Protein AF-V3ZJ78-F1 (afdb_monomer_lite)

Radius of gyration: 28.15 Å; chains: 1; bounding box: 62×36×67 Å

pLDDT: mean 79.73, std 15.24, range [47.97, 96.25]

Foldseek 3Di:
DDDDDADPDDDPCNQVADADDFQVVEPPPQWTQDDNPHGTDTDGDDDDPPDDPCPDDPPQPDPDDPDSPDDDPDDPPCFPKWFCDALDPPGHTRDDPPQWDWAFPAPFDVVVSTTTMTTTDGD

Structure (mmCIF, N/CA/C/O backbone):
data_AF-V3ZJ78-F1
#
_entry.id   AF-V3ZJ78-F1
#
loop_
_atom_site.group_PDB
_atom_site.id
_atom_site.type_symbol
_atom_site.label_atom_id
_atom_site.label_alt_id
_atom_site.label_comp_id
_atom_site.label_asym_id
_atom_site.label_entity_id
_atom_site.label_seq_id
_atom_site.pdbx_PDB_ins_code
_atom_site.Cartn_x
_atom_site.Cartn_y
_atom_site.Cartn_z
_atom_site.occupancy
_atom_site.B_iso_or_equiv
_atom_site.auth_seq_id
_atom_site.auth_comp_id
_atom_site.auth_asym_id
_atom_site.auth_atom_id
_atom_site.pdbx_PDB_model_num
ATOM 1 N N . ASP A 1 1 ? -0.016 0.915 16.003 1.00 65.81 1 ASP A N 1
ATOM 2 C CA . ASP A 1 1 ? -0.999 1.802 16.678 1.00 65.81 1 ASP A CA 1
ATOM 3 C C . ASP A 1 1 ? -2.089 2.349 15.765 1.00 65.81 1 ASP A C 1
ATOM 5 O O . ASP A 1 1 ? -2.241 3.557 15.631 1.00 65.81 1 ASP A O 1
ATOM 9 N N . LYS A 1 2 ? -2.885 1.494 15.122 1.00 87.06 2 LYS A N 1
ATOM 10 C CA . LYS A 1 2 ? -4.014 1.956 14.303 1.00 87.06 2 LYS A CA 1
ATOM 11 C C . LYS A 1 2 ? -5.250 1.128 14.615 1.00 87.06 2 LYS A C 1
ATOM 13 O O . LYS A 1 2 ? -5.136 -0.066 14.901 1.00 87.06 2 LYS A O 1
ATOM 18 N N . CYS A 1 3 ? -6.406 1.780 14.569 1.00 93.25 3 CYS A N 1
ATOM 19 C CA . CYS A 1 3 ? -7.689 1.100 14.651 1.00 93.25 3 CYS A CA 1
ATOM 20 C C . 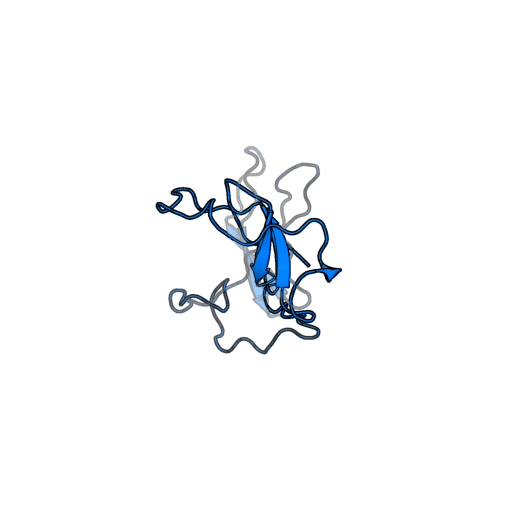CYS A 1 3 ? -7.941 0.282 13.376 1.00 93.25 3 CYS A C 1
ATOM 22 O O . CYS A 1 3 ? -7.543 0.714 12.289 1.00 93.25 3 CYS A O 1
ATOM 24 N N . PRO A 1 4 ? -8.600 -0.884 13.486 1.00 93.06 4 PRO A N 1
ATOM 25 C CA . PRO A 1 4 ? -9.014 -1.649 12.319 1.00 93.06 4 PRO A CA 1
ATOM 26 C C . PRO A 1 4 ? -10.070 -0.885 11.515 1.00 93.06 4 PRO A C 1
ATOM 28 O O . PRO A 1 4 ? -10.832 -0.108 12.096 1.00 93.06 4 PRO A O 1
ATOM 31 N N . PRO A 1 5 ? -10.154 -1.123 10.196 1.00 93.19 5 PRO A N 1
ATOM 32 C CA . PRO A 1 5 ? -11.175 -0.502 9.367 1.00 93.19 5 PRO A CA 1
ATOM 33 C C . PRO A 1 5 ? -12.580 -0.883 9.848 1.00 93.19 5 PRO A C 1
ATOM 35 O O . PRO A 1 5 ? -12.819 -1.995 10.337 1.00 93.19 5 PRO A O 1
ATOM 38 N N . VAL A 1 6 ? -13.512 0.058 9.698 1.00 94.12 6 VAL A N 1
ATOM 39 C CA . VAL A 1 6 ? -14.928 -0.157 10.003 1.00 94.12 6 VAL A CA 1
ATOM 40 C C . VAL A 1 6 ? -15.527 -1.098 8.947 1.00 94.12 6 VAL A C 1
ATOM 42 O O . VAL A 1 6 ? -15.340 -0.855 7.751 1.00 94.12 6 VAL A O 1
ATOM 45 N N . PRO A 1 7 ? -16.229 -2.176 9.344 1.00 90.12 7 PRO A N 1
ATOM 46 C CA . PRO A 1 7 ? -16.917 -3.053 8.402 1.00 90.12 7 PRO A CA 1
ATOM 47 C C . PRO A 1 7 ? -17.973 -2.290 7.596 1.00 90.12 7 PRO A C 1
ATOM 49 O O . PRO A 1 7 ? -18.697 -1.464 8.140 1.00 90.12 7 PRO A O 1
ATOM 52 N N . LYS A 1 8 ? -18.110 -2.606 6.302 1.00 91.31 8 LYS A N 1
ATOM 53 C CA . LYS A 1 8 ? -19.149 -2.000 5.445 1.00 91.31 8 LYS A CA 1
ATOM 54 C C . LYS A 1 8 ? -20.568 -2.439 5.820 1.00 91.31 8 LYS A C 1
ATOM 56 O O . LYS A 1 8 ? -21.520 -1.733 5.517 1.00 91.31 8 LYS A O 1
ATOM 61 N N . VAL A 1 9 ? -20.698 -3.606 6.448 1.00 91.19 9 VAL A N 1
ATOM 62 C CA . VAL A 1 9 ? -21.964 -4.169 6.922 1.00 91.19 9 VAL A CA 1
ATOM 63 C C . VAL A 1 9 ? -21.823 -4.424 8.416 1.00 91.19 9 VAL A C 1
ATOM 65 O O . VAL A 1 9 ? -20.907 -5.132 8.838 1.00 91.19 9 VAL A O 1
ATOM 68 N N . LEU A 1 10 ? -22.711 -3.828 9.207 1.00 88.56 10 LEU A N 1
ATOM 69 C CA . LEU A 1 10 ? -22.822 -4.081 10.640 1.00 88.56 10 LEU A CA 1
ATOM 70 C C . LEU A 1 10 ? -23.784 -5.247 10.866 1.00 88.56 10 LEU A C 1
ATOM 72 O O . LEU A 1 10 ? -24.882 -5.259 10.320 1.00 88.56 10 LEU A O 1
ATOM 76 N N . LEU A 1 11 ? -23.350 -6.225 11.660 1.00 87.25 11 LEU A N 1
ATOM 77 C CA . LEU A 1 11 ? -24.205 -7.319 12.113 1.00 87.25 11 LEU A CA 1
ATOM 78 C C . LEU A 1 11 ? -25.156 -6.827 13.210 1.00 87.25 11 LEU A C 1
ATOM 80 O O . LEU A 1 11 ? -24.817 -5.911 13.969 1.00 87.25 11 LEU A O 1
ATOM 84 N N . ASP A 1 12 ? -26.313 -7.474 13.335 1.00 86.50 12 ASP A N 1
ATOM 85 C CA . ASP A 1 12 ? -27.245 -7.203 14.427 1.00 86.50 12 ASP A CA 1
ATOM 86 C C . ASP A 1 12 ? -26.566 -7.433 15.782 1.00 86.50 12 ASP A C 1
ATOM 88 O O . ASP A 1 12 ? -25.880 -8.430 16.008 1.00 86.50 12 ASP A O 1
ATOM 92 N N . GLY A 1 13 ? -26.719 -6.461 16.682 1.00 85.12 13 GLY A N 1
ATOM 93 C CA . GLY A 1 13 ? -26.050 -6.465 17.984 1.00 85.12 13 GLY A CA 1
ATOM 94 C C . GLY A 1 13 ? -24.627 -5.894 17.988 1.00 85.12 13 GLY A C 1
ATOM 95 O O . GLY A 1 13 ? -24.041 -5.780 19.060 1.00 85.12 13 GLY A O 1
ATOM 96 N N . ALA A 1 14 ? -24.077 -5.433 16.857 1.00 87.00 14 ALA A N 1
ATOM 97 C CA . ALA A 1 14 ? -22.744 -4.814 16.831 1.00 87.00 14 ALA A CA 1
ATOM 98 C C . ALA A 1 14 ? -22.622 -3.539 17.696 1.00 87.00 14 ALA A C 1
ATOM 100 O O . ALA A 1 14 ? -21.528 -3.191 18.138 1.00 87.00 14 ALA A O 1
ATOM 101 N N . CYS A 1 15 ? -23.734 -2.846 17.960 1.00 92.31 15 CYS A N 1
ATOM 102 C CA . CYS A 1 15 ? -23.791 -1.708 18.883 1.00 92.31 15 CYS A CA 1
ATOM 103 C C . CYS A 1 15 ? -23.894 -2.131 20.360 1.00 92.31 15 CYS A C 1
ATOM 105 O O . CYS A 1 15 ? -23.577 -1.341 21.246 1.00 92.31 15 CYS A O 1
ATOM 107 N N . ALA A 1 16 ? -24.352 -3.357 20.635 1.00 93.88 16 ALA A N 1
ATOM 108 C CA . ALA A 1 16 ? -24.604 -3.884 21.976 1.00 93.88 16 ALA A CA 1
ATOM 109 C C . ALA A 1 16 ? -23.331 -4.517 22.561 1.00 93.88 16 ALA A C 1
ATOM 111 O O . ALA A 1 16 ? -23.294 -5.688 22.933 1.00 93.88 16 ALA A O 1
ATOM 112 N N . VAL A 1 17 ? -22.263 -3.725 22.601 1.00 91.94 17 VAL A N 1
ATOM 113 C CA . VAL A 1 17 ? -20.933 -4.121 23.075 1.00 91.94 17 VAL A CA 1
ATOM 114 C C . VAL A 1 17 ? -20.488 -3.213 24.215 1.00 91.94 17 VAL A C 1
ATOM 116 O O . VAL A 1 17 ? -21.029 -2.122 24.406 1.00 91.94 17 VAL A O 1
ATOM 119 N N . ARG A 1 18 ? -19.482 -3.644 24.984 1.00 92.44 18 ARG A N 1
ATOM 120 C CA . ARG A 1 18 ? -18.899 -2.809 26.039 1.00 92.44 18 ARG A CA 1
ATOM 121 C C . ARG A 1 18 ? -18.287 -1.553 25.419 1.00 92.44 18 ARG A C 1
ATOM 123 O O . ARG A 1 18 ? -17.423 -1.647 24.545 1.00 92.44 18 ARG A O 1
ATOM 130 N N . ILE A 1 19 ? -18.739 -0.399 25.895 1.00 95.50 19 ILE A N 1
ATOM 131 C CA . ILE A 1 19 ? -18.255 0.904 25.448 1.00 95.50 19 ILE A CA 1
ATOM 132 C C . ILE A 1 19 ? -16.948 1.223 26.171 1.00 95.50 19 ILE A C 1
ATOM 134 O O . ILE A 1 19 ? -16.812 0.918 27.358 1.00 95.50 19 ILE A O 1
ATOM 138 N N . CYS A 1 20 ? -16.006 1.823 25.452 1.00 95.56 20 CYS A N 1
ATOM 139 C CA . CYS A 1 20 ? -14.776 2.371 26.012 1.00 95.56 20 CYS A CA 1
ATOM 140 C C . CYS A 1 20 ? -14.651 3.859 25.672 1.00 95.56 20 CYS A C 1
ATOM 142 O O . CYS A 1 20 ? -15.178 4.304 24.649 1.00 95.56 20 CYS A O 1
ATOM 144 N N . ASN A 1 21 ? -13.914 4.610 26.493 1.00 96.25 21 ASN A N 1
ATOM 145 C CA . ASN A 1 21 ? -13.543 6.001 26.187 1.00 96.25 21 ASN A CA 1
ATOM 146 C C . ASN A 1 21 ? -12.033 6.193 25.986 1.00 96.25 21 ASN A C 1
ATOM 148 O O . ASN A 1 21 ? -11.597 7.214 25.455 1.00 96.25 21 ASN A O 1
ATOM 152 N N . SER A 1 22 ? -11.221 5.224 26.411 1.00 95.06 22 SER A N 1
ATOM 153 C CA . SER A 1 22 ? -9.764 5.274 26.314 1.00 95.06 22 SER A CA 1
ATOM 154 C C . SER A 1 22 ? -9.177 3.893 26.051 1.00 95.06 22 SER A C 1
ATOM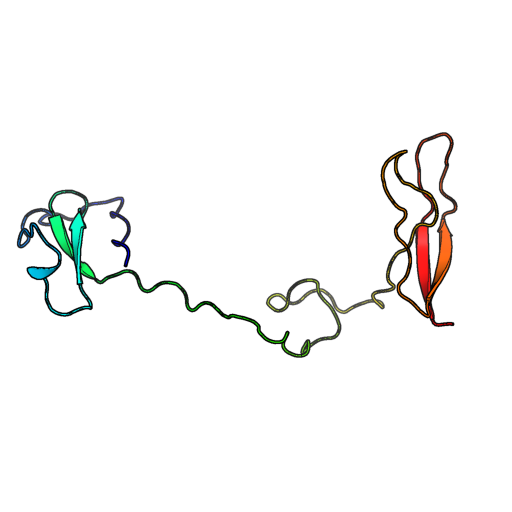 156 O O . SER A 1 22 ? -9.701 2.888 26.522 1.00 95.06 22 SER A O 1
ATOM 158 N N . ASP A 1 23 ? -8.032 3.846 25.367 1.00 94.44 23 ASP A N 1
ATOM 159 C CA . ASP A 1 23 ? -7.257 2.615 25.162 1.00 94.44 23 ASP A CA 1
ATOM 160 C C . ASP A 1 23 ? -6.888 1.920 26.479 1.00 94.44 23 ASP A C 1
ATOM 162 O O . ASP A 1 23 ? -6.756 0.703 26.509 1.00 94.44 23 ASP A O 1
ATOM 166 N N . ARG A 1 24 ? -6.769 2.680 27.577 1.00 93.12 24 ARG A N 1
ATOM 167 C CA . ARG A 1 24 ? -6.448 2.152 28.915 1.00 93.12 24 ARG A CA 1
ATOM 168 C C . ARG A 1 24 ? -7.550 1.277 29.514 1.00 93.12 24 ARG A C 1
ATOM 170 O O . ARG A 1 24 ? -7.297 0.574 30.484 1.00 93.12 24 ARG A O 1
ATOM 177 N N . GLU A 1 25 ? -8.769 1.369 28.990 1.00 94.62 25 GLU A N 1
ATOM 178 C CA . GLU A 1 25 ? -9.908 0.555 29.431 1.00 94.62 25 GLU A CA 1
ATOM 179 C C . GLU A 1 25 ? -9.941 -0.818 28.744 1.00 94.62 25 GLU A C 1
ATOM 181 O O . GLU A 1 25 ? -10.753 -1.669 29.114 1.00 94.62 25 GLU A O 1
ATOM 186 N N . CYS A 1 26 ? -9.085 -1.021 27.740 1.00 93.12 26 CYS A N 1
ATOM 187 C CA . CYS A 1 26 ? -8.976 -2.260 26.989 1.00 93.12 26 CYS A CA 1
ATOM 188 C C . CYS A 1 26 ? -7.908 -3.189 27.581 1.00 93.12 26 CYS A C 1
ATOM 190 O O . CYS A 1 26 ? -6.972 -2.746 28.240 1.00 93.12 26 CYS A O 1
ATOM 192 N N . GLU A 1 27 ? -8.072 -4.490 27.344 1.00 83.06 27 GLU A N 1
ATOM 193 C CA . GLU A 1 27 ? -7.122 -5.525 27.765 1.00 83.06 27 GLU A CA 1
ATOM 194 C C . GLU A 1 27 ? -5.764 -5.352 27.080 1.00 83.06 27 GLU A C 1
ATOM 196 O O . GLU A 1 27 ? -5.711 -5.346 25.849 1.00 83.06 27 GLU A O 1
ATOM 201 N N . ASP A 1 28 ? -4.695 -5.290 27.885 1.00 81.31 28 ASP A N 1
ATOM 202 C CA . ASP A 1 28 ? -3.276 -5.234 27.513 1.00 81.31 28 ASP A CA 1
ATOM 203 C C . ASP A 1 28 ? -2.939 -4.379 26.272 1.00 81.31 28 ASP A C 1
ATOM 205 O O . ASP A 1 28 ? -3.731 -3.633 25.699 1.00 81.31 28 ASP A O 1
ATOM 209 N N . ASP A 1 29 ? -1.694 -4.450 25.815 1.00 84.69 29 ASP A N 1
ATOM 210 C CA . ASP A 1 29 ? -1.225 -3.634 24.700 1.00 84.69 29 ASP A CA 1
ATOM 211 C C . ASP A 1 29 ? -1.635 -4.202 23.322 1.00 84.69 29 ASP A C 1
ATOM 213 O O . ASP A 1 29 ? -1.054 -3.852 22.293 1.00 84.69 29 ASP A O 1
ATOM 217 N N . THR A 1 30 ? -2.644 -5.077 23.274 1.00 89.69 30 THR A N 1
ATOM 218 C CA . THR A 1 30 ? -3.126 -5.749 22.052 1.00 89.69 30 THR A CA 1
ATOM 219 C C . THR A 1 30 ? -4.430 -5.162 21.517 1.00 89.69 30 THR A C 1
ATOM 221 O O . THR A 1 30 ? -4.723 -5.317 20.328 1.00 89.69 30 THR A O 1
ATOM 224 N N . HIS A 1 31 ? -5.178 -4.434 22.352 1.00 93.56 31 HIS A N 1
ATOM 225 C CA . HIS A 1 31 ? -6.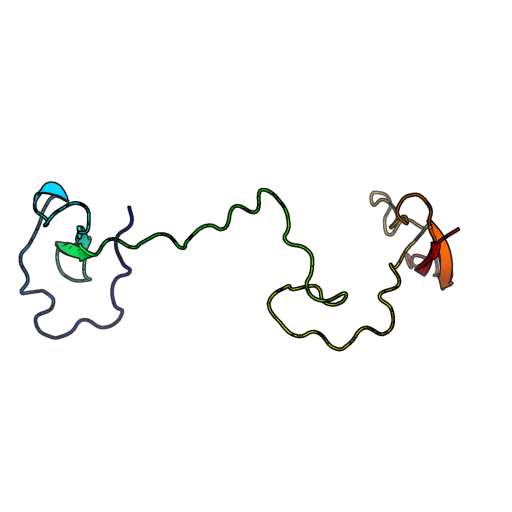444 -3.800 21.993 1.00 93.56 31 HIS A CA 1
ATOM 226 C C . HIS A 1 31 ? -6.371 -2.274 22.112 1.00 93.56 31 HIS A C 1
ATOM 228 O O . HIS A 1 31 ? -5.518 -1.715 22.799 1.00 93.56 31 HIS A O 1
ATOM 234 N N . LYS A 1 32 ? -7.254 -1.584 21.386 1.00 94.81 32 LYS A N 1
ATOM 235 C CA . LYS A 1 32 ? -7.461 -0.131 21.469 1.00 94.81 32 LYS A CA 1
ATOM 236 C C . LYS A 1 32 ? -8.941 0.192 21.430 1.00 94.81 32 LYS A C 1
ATOM 238 O O . LYS A 1 32 ? -9.738 -0.565 20.869 1.00 94.81 32 LYS A O 1
ATOM 243 N N . CYS A 1 33 ? -9.283 1.340 21.991 1.00 95.94 33 CYS A N 1
ATOM 244 C CA . CYS A 1 33 ? -10.625 1.867 21.950 1.00 95.94 33 CYS A CA 1
ATOM 245 C C . CYS A 1 33 ? -10.892 2.483 20.575 1.00 95.94 33 CYS A C 1
ATOM 247 O O . CYS A 1 33 ? -10.350 3.530 20.220 1.00 95.94 33 CYS A O 1
ATOM 249 N N . CYS A 1 34 ? -11.706 1.802 19.773 1.00 95.81 34 CYS A N 1
ATOM 250 C CA . CYS A 1 34 ? -11.908 2.135 18.370 1.00 95.81 34 CYS A CA 1
ATOM 251 C C . CYS A 1 34 ? -13.392 2.146 18.016 1.00 95.81 34 CYS A C 1
ATOM 253 O O . CYS A 1 34 ? -14.175 1.333 18.508 1.00 95.81 34 CYS A O 1
ATOM 255 N N . TYR A 1 35 ? -13.769 3.029 17.095 1.00 95.56 35 TYR A N 1
ATOM 256 C CA . TYR A 1 35 ? -15.115 3.040 16.540 1.00 95.56 35 TYR A CA 1
ATOM 257 C C . TYR A 1 35 ? -15.337 1.805 15.659 1.00 95.56 35 TYR A C 1
ATOM 259 O O . TYR A 1 35 ? -14.575 1.566 14.720 1.00 95.56 35 TYR A O 1
ATOM 267 N N . ASN A 1 36 ? -16.369 1.009 15.950 1.00 94.19 36 ASN A N 1
ATOM 268 C CA . ASN A 1 36 ? -16.668 -0.215 15.196 1.00 94.19 36 ASN A CA 1
ATOM 269 C C . ASN A 1 36 ? -17.685 -0.023 14.057 1.00 94.19 36 ASN A C 1
ATOM 271 O O . ASN A 1 36 ? -18.018 -0.998 13.387 1.00 94.19 36 ASN A O 1
ATOM 275 N N . GLY A 1 37 ? -18.170 1.207 13.851 1.00 93.56 37 GLY A N 1
ATOM 276 C CA . GLY A 1 37 ? -19.268 1.529 12.932 1.00 93.56 37 GLY A CA 1
ATOM 277 C C . GLY A 1 37 ? -20.569 1.934 13.625 1.00 93.56 37 GLY A C 1
ATOM 278 O O . GLY A 1 37 ? -21.486 2.386 12.951 1.00 93.56 37 GLY A O 1
ATOM 279 N N . CYS A 1 38 ? -20.650 1.804 14.951 1.00 93.62 38 CYS A N 1
ATOM 280 C CA . CYS A 1 38 ? -21.803 2.252 15.730 1.00 93.62 38 CYS A CA 1
ATOM 281 C C . CYS A 1 38 ? -21.407 2.881 17.070 1.00 93.62 38 CYS A C 1
ATOM 283 O O . CYS A 1 38 ? -21.859 3.978 17.393 1.00 93.62 38 CYS A O 1
ATOM 285 N N . THR A 1 39 ? -20.521 2.228 17.825 1.00 95.12 39 THR A N 1
ATOM 286 C CA . THR A 1 39 ? -20.016 2.722 19.115 1.00 95.12 39 THR A CA 1
ATOM 287 C C . THR A 1 39 ? -18.502 2.518 19.229 1.00 95.12 39 THR A C 1
ATOM 289 O O . THR A 1 39 ? -17.891 1.805 18.425 1.00 95.12 39 THR A O 1
ATOM 292 N N . TYR A 1 40 ? -17.881 3.166 20.212 1.00 96.12 40 TYR A N 1
ATOM 293 C CA . TYR A 1 40 ? -16.480 2.941 20.560 1.00 96.12 40 TYR A CA 1
ATOM 294 C C . TYR A 1 40 ? -16.364 1.712 21.454 1.00 96.12 40 TYR A C 1
ATOM 296 O O . TYR A 1 40 ? -16.994 1.637 22.505 1.00 96.12 40 TYR A O 1
ATOM 304 N N . THR A 1 41 ? -15.563 0.739 21.033 1.00 95.44 41 THR A N 1
ATOM 305 C CA . THR A 1 41 ? -15.353 -0.509 21.770 1.00 95.44 41 THR A CA 1
ATOM 306 C C . THR A 1 41 ? -13.914 -0.997 21.614 1.00 95.44 41 THR A C 1
ATOM 308 O O . THR A 1 41 ? -13.195 -0.579 20.700 1.00 95.44 41 THR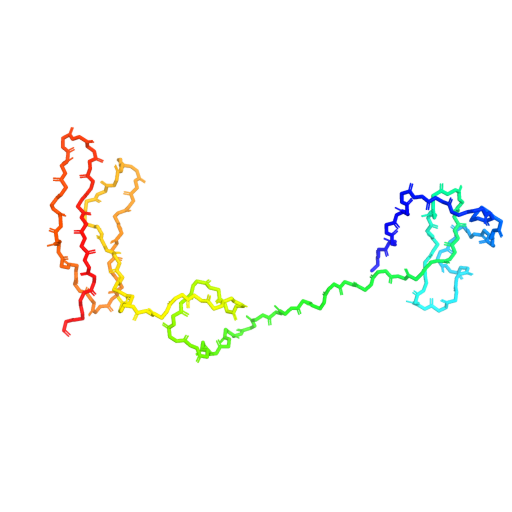 A O 1
ATOM 311 N N . CYS A 1 42 ? -13.480 -1.879 22.509 1.00 95.12 42 CYS A N 1
ATOM 312 C CA . CYS A 1 42 ? -12.141 -2.447 22.469 1.00 95.12 42 CYS A CA 1
ATOM 313 C C . CYS A 1 42 ? -12.003 -3.392 21.276 1.00 95.12 42 CYS A C 1
ATOM 315 O O . CYS A 1 42 ? -12.723 -4.381 21.144 1.00 95.12 42 CYS A O 1
ATOM 317 N N . ARG A 1 43 ? -11.079 -3.061 20.377 1.00 93.69 43 ARG A N 1
ATOM 318 C CA . ARG A 1 43 ? -10.831 -3.777 19.123 1.00 93.69 43 ARG A CA 1
ATOM 319 C C . ARG A 1 43 ? -9.351 -4.144 19.028 1.00 93.69 43 ARG A C 1
ATOM 321 O O . ARG A 1 43 ? -8.520 -3.370 19.508 1.00 93.69 43 ARG A O 1
ATOM 328 N N . PRO A 1 44 ? -9.003 -5.276 18.394 1.00 93.31 44 PRO A N 1
ATOM 329 C CA . PRO A 1 44 ? -7.611 -5.663 18.221 1.00 93.31 44 PRO A CA 1
ATOM 330 C C . PRO A 1 44 ? -6.870 -4.609 17.395 1.00 93.31 44 PRO A C 1
ATOM 332 O O . PRO A 1 44 ? -7.387 -4.102 16.392 1.00 93.31 44 PRO A O 1
ATOM 335 N N . LYS A 1 45 ? -5.655 -4.270 17.828 1.00 91.94 45 LYS A N 1
ATOM 336 C CA . LYS A 1 45 ? -4.770 -3.347 17.113 1.00 91.94 45 LYS A CA 1
ATOM 337 C C . LYS A 1 45 ? -4.426 -3.920 15.739 1.00 91.94 45 LYS A C 1
ATOM 339 O O . LYS A 1 45 ? -4.137 -5.108 15.602 1.00 91.94 45 LYS A O 1
ATOM 344 N N . VAL A 1 46 ? -4.378 -3.059 14.723 1.00 91.50 46 VAL A N 1
ATOM 345 C CA . VAL A 1 46 ? -3.800 -3.449 13.432 1.00 91.50 46 VAL A CA 1
ATOM 346 C C . VAL A 1 46 ? -2.289 -3.551 13.601 1.00 91.50 46 VAL A C 1
ATOM 348 O O . VAL A 1 46 ? -1.620 -2.544 13.863 1.00 91.50 46 VAL A O 1
ATOM 351 N N . GLN A 1 47 ? -1.771 -4.769 13.454 1.00 83.19 47 GLN A N 1
ATOM 352 C CA . GLN A 1 47 ? -0.343 -5.019 13.292 1.00 83.19 47 GLN A CA 1
ATOM 353 C C . GLN A 1 47 ? 0.091 -4.338 11.986 1.00 83.19 47 GLN A C 1
ATOM 355 O O . GLN A 1 47 ? -0.513 -4.614 10.942 1.00 83.19 47 GLN A O 1
ATOM 360 N N . PRO A 1 48 ? 1.067 -3.412 12.006 1.00 79.44 48 PRO A N 1
ATOM 361 C CA . PRO A 1 48 ? 1.630 -2.923 10.760 1.00 79.44 48 PRO A CA 1
ATOM 362 C C . PRO A 1 48 ? 2.183 -4.119 9.972 1.00 79.44 48 PRO A C 1
ATOM 364 O O . PRO A 1 48 ? 2.636 -5.092 10.584 1.00 79.44 48 PRO A O 1
ATOM 367 N N . PRO A 1 49 ? 2.135 -4.083 8.630 1.00 75.81 49 PRO A N 1
ATOM 368 C CA . PRO A 1 49 ? 2.794 -5.112 7.843 1.00 75.81 49 PRO A CA 1
ATOM 369 C C . PRO A 1 49 ? 4.261 -5.179 8.267 1.00 75.81 49 PRO A C 1
ATOM 371 O O . PRO A 1 49 ? 4.872 -4.143 8.541 1.00 75.81 49 PRO A O 1
ATOM 374 N N . ALA A 1 50 ? 4.808 -6.394 8.341 1.00 76.38 50 ALA A N 1
ATOM 375 C CA . ALA A 1 50 ? 6.226 -6.570 8.600 1.00 76.38 50 ALA A CA 1
ATOM 376 C C . ALA A 1 50 ? 6.990 -5.800 7.518 1.00 76.38 50 ALA A C 1
ATOM 378 O O . ALA A 1 50 ? 6.903 -6.125 6.333 1.00 76.38 50 ALA A O 1
ATOM 379 N N . PHE A 1 51 ? 7.664 -4.728 7.918 1.00 68.94 51 PHE A N 1
ATOM 380 C CA . PHE A 1 51 ? 8.496 -3.975 7.003 1.00 68.94 51 PHE A CA 1
ATOM 381 C C . PHE A 1 51 ? 9.769 -4.785 6.791 1.00 68.94 51 PHE A C 1
ATOM 383 O O . PHE A 1 51 ? 10.472 -5.101 7.751 1.00 68.94 51 PHE A O 1
ATOM 390 N N . VAL A 1 52 ? 10.041 -5.161 5.546 1.00 68.81 52 VAL A N 1
ATOM 391 C CA . VAL A 1 52 ? 11.346 -5.706 5.189 1.00 68.81 52 VAL A CA 1
ATOM 392 C C . VAL A 1 52 ? 12.228 -4.513 4.861 1.00 68.81 52 VAL A C 1
ATOM 394 O O . VAL A 1 52 ? 12.139 -3.957 3.769 1.00 68.81 52 VAL A O 1
ATOM 397 N N . ASP A 1 53 ? 13.033 -4.093 5.834 1.00 63.25 53 ASP A N 1
ATOM 398 C CA . ASP A 1 53 ? 14.101 -3.132 5.587 1.00 63.25 53 ASP A CA 1
ATOM 399 C C . ASP A 1 53 ? 15.261 -3.888 4.933 1.00 63.25 53 ASP A C 1
ATOM 401 O O . ASP A 1 53 ? 16.012 -4.615 5.590 1.00 63.25 53 ASP A O 1
ATOM 405 N N . TRP A 1 54 ? 15.347 -3.822 3.605 1.00 65.06 54 TRP A N 1
ATOM 406 C CA . TRP A 1 54 ? 16.453 -4.429 2.875 1.00 65.06 54 TRP A CA 1
ATOM 407 C C . TRP A 1 54 ? 17.713 -3.583 3.091 1.00 65.06 54 TRP A C 1
ATOM 409 O O . TRP A 1 54 ? 18.070 -2.766 2.250 1.00 65.06 54 TRP A O 1
ATOM 419 N N . ILE A 1 55 ? 18.428 -3.813 4.199 1.00 64.94 55 ILE A N 1
ATOM 420 C CA . ILE A 1 55 ? 19.777 -3.249 4.417 1.00 64.94 55 ILE A CA 1
ATOM 421 C C . ILE A 1 55 ? 20.724 -3.686 3.282 1.00 64.94 55 ILE A C 1
ATOM 423 O O . ILE A 1 55 ? 21.667 -2.983 2.926 1.00 64.94 55 ILE A O 1
ATOM 427 N N . GLN A 1 56 ? 20.459 -4.856 2.697 1.00 51.31 56 GLN A N 1
ATOM 428 C CA . GLN A 1 56 ? 21.174 -5.392 1.551 1.00 51.31 56 GLN A CA 1
ATOM 429 C C . GLN A 1 56 ? 20.195 -6.174 0.665 1.00 51.31 56 GLN A C 1
ATOM 431 O O . GLN A 1 56 ? 19.458 -7.028 1.164 1.00 51.31 56 GLN A O 1
ATOM 436 N N . GLU A 1 57 ? 20.170 -5.876 -0.638 1.00 58.66 57 GLU A N 1
ATOM 437 C CA . GLU A 1 57 ? 19.324 -6.583 -1.607 1.00 58.66 57 GLU A CA 1
ATOM 438 C C . GLU A 1 57 ? 19.702 -8.078 -1.617 1.00 58.66 57 GLU A C 1
ATOM 440 O O . GLU A 1 57 ? 20.881 -8.420 -1.781 1.00 58.66 57 GLU A O 1
ATOM 445 N N . PRO A 1 58 ? 18.746 -9.002 -1.414 1.00 53.44 58 PRO A N 1
ATOM 446 C CA . PRO A 1 58 ? 19.029 -10.423 -1.483 1.00 53.44 58 PRO A CA 1
ATOM 447 C C . PRO A 1 58 ? 19.456 -10.759 -2.908 1.00 53.44 58 PRO A C 1
ATOM 449 O O . PRO A 1 58 ? 18.874 -10.271 -3.877 1.00 53.44 58 PRO A O 1
ATOM 452 N N . ARG A 1 59 ? 20.465 -11.625 -3.048 1.00 49.75 59 ARG A N 1
ATOM 453 C CA . ARG A 1 59 ? 20.910 -12.073 -4.371 1.00 49.75 59 ARG A CA 1
ATOM 454 C C . ARG A 1 59 ? 19.708 -12.574 -5.162 1.00 49.75 59 ARG A C 1
ATOM 456 O O . ARG A 1 59 ? 18.990 -13.468 -4.701 1.00 49.75 59 ARG A O 1
ATOM 463 N N . ARG A 1 60 ? 19.515 -11.999 -6.349 1.00 51.91 60 ARG A N 1
ATOM 464 C CA . ARG A 1 60 ? 18.482 -12.431 -7.286 1.00 51.91 60 ARG A CA 1
ATOM 465 C C . ARG A 1 60 ? 18.615 -13.938 -7.478 1.00 51.91 60 ARG A C 1
ATOM 467 O O . ARG A 1 60 ? 19.681 -14.433 -7.836 1.00 51.91 60 ARG A O 1
ATOM 474 N N . ARG A 1 61 ? 17.547 -14.675 -7.163 1.00 51.94 61 ARG A N 1
ATOM 475 C CA . ARG A 1 61 ? 17.519 -16.137 -7.334 1.00 51.94 61 ARG A CA 1
ATOM 476 C C . ARG A 1 61 ? 17.490 -16.535 -8.809 1.00 51.94 61 ARG A C 1
ATOM 478 O O . ARG A 1 61 ? 17.855 -17.656 -9.135 1.00 51.94 61 ARG A O 1
ATOM 485 N N . LEU A 1 62 ? 17.054 -15.619 -9.669 1.00 54.81 62 LEU A N 1
ATOM 486 C CA . LEU A 1 62 ? 16.910 -15.784 -11.108 1.00 54.81 62 LEU A CA 1
ATOM 487 C C . LEU A 1 62 ? 17.538 -14.571 -11.795 1.00 54.81 62 LEU A C 1
ATOM 489 O O . LEU A 1 62 ? 17.463 -13.454 -11.283 1.00 54.81 62 LEU A O 1
ATOM 493 N N . SER A 1 63 ? 18.173 -14.799 -12.937 1.00 53.06 63 SER A N 1
ATOM 494 C CA . SER A 1 63 ? 18.864 -13.779 -13.730 1.00 53.06 63 SER A CA 1
ATOM 495 C C . SER A 1 63 ? 17.930 -12.886 -14.556 1.00 53.06 63 SER A C 1
ATOM 497 O O . SER A 1 63 ? 18.433 -12.060 -15.305 1.00 53.06 63 SER A O 1
ATOM 499 N N . SER A 1 64 ? 16.606 -13.054 -14.455 1.00 49.41 64 SER A N 1
ATOM 500 C CA . SER A 1 64 ? 15.614 -12.390 -15.310 1.00 49.41 64 SER A CA 1
ATOM 501 C C . SER A 1 64 ? 14.377 -11.925 -14.533 1.00 49.41 64 SER A C 1
ATOM 503 O O . SER A 1 64 ? 13.970 -12.555 -13.550 1.00 49.41 64 SER A O 1
ATOM 505 N N . GLY A 1 65 ? 13.773 -10.818 -14.987 1.00 51.91 65 GLY A N 1
ATOM 506 C CA . GLY A 1 65 ? 12.517 -10.266 -14.462 1.00 51.91 65 GLY A CA 1
ATOM 507 C C . GLY A 1 65 ? 12.660 -8.985 -13.620 1.00 51.91 65 GLY A C 1
ATOM 508 O O . GLY A 1 65 ? 13.507 -8.864 -12.734 1.00 51.91 65 GLY A O 1
ATOM 509 N N . ARG A 1 66 ? 11.761 -8.011 -13.850 1.00 53.75 66 ARG A N 1
ATOM 510 C CA . ARG A 1 66 ? 11.673 -6.738 -13.088 1.00 53.75 66 ARG A CA 1
ATOM 511 C C . ARG A 1 66 ? 11.101 -6.892 -11.672 1.00 53.75 66 ARG A C 1
ATOM 513 O O . ARG A 1 66 ? 11.101 -5.935 -10.906 1.00 53.75 66 ARG A O 1
ATOM 520 N N . SER A 1 67 ? 10.594 -8.073 -11.326 1.00 53.00 67 SER A N 1
ATOM 521 C CA . SER A 1 67 ? 9.989 -8.366 -10.028 1.00 53.00 67 SER A CA 1
ATOM 522 C C . SER A 1 67 ? 10.576 -9.647 -9.457 1.00 53.00 67 SER A C 1
ATOM 524 O O . SER A 1 67 ? 10.620 -10.667 -10.134 1.00 53.00 67 SER A O 1
ATOM 526 N N . TRP A 1 68 ? 10.959 -9.619 -8.182 1.00 60.00 68 TRP A N 1
ATOM 527 C CA . TRP A 1 68 ? 11.377 -10.812 -7.443 1.00 60.00 68 TRP A CA 1
ATOM 528 C C . TRP A 1 68 ? 10.200 -11.743 -7.076 1.00 60.00 68 TRP A C 1
ATOM 530 O O . TRP A 1 68 ? 10.435 -12.800 -6.493 1.00 60.00 68 TRP A O 1
ATOM 540 N N . LEU A 1 69 ? 8.945 -11.356 -7.364 1.00 54.03 69 LEU A N 1
ATOM 541 C CA . LEU A 1 69 ? 7.730 -12.068 -6.922 1.00 54.03 69 LEU A CA 1
ATOM 542 C C . LEU A 1 69 ? 6.954 -12.784 -8.029 1.00 54.03 69 LEU A C 1
ATOM 544 O O . LEU A 1 69 ? 6.099 -13.605 -7.707 1.00 54.03 69 LEU A O 1
ATOM 548 N N . ILE A 1 70 ? 7.189 -12.472 -9.303 1.00 51.97 70 ILE A N 1
ATOM 549 C CA . ILE A 1 70 ? 6.382 -13.009 -10.405 1.00 51.97 70 ILE A CA 1
ATOM 550 C C . ILE A 1 70 ? 7.316 -13.579 -11.462 1.00 51.97 70 ILE A C 1
ATOM 552 O O . ILE A 1 70 ? 8.262 -12.912 -11.872 1.00 51.97 70 ILE A O 1
ATOM 556 N N . ASN A 1 71 ? 7.021 -14.800 -11.911 1.00 49.56 71 ASN A N 1
ATOM 557 C CA . ASN A 1 71 ? 7.708 -15.421 -13.036 1.00 49.56 71 ASN A CA 1
ATOM 558 C C . ASN A 1 71 ? 7.532 -14.534 -14.279 1.00 49.56 71 ASN A C 1
ATOM 560 O O . ASN A 1 71 ? 6.425 -14.417 -14.809 1.00 49.56 71 ASN A O 1
ATOM 564 N N . GLY A 1 72 ? 8.613 -13.883 -14.706 1.00 49.34 72 GLY A N 1
ATOM 565 C CA . GLY A 1 72 ? 8.719 -13.299 -16.040 1.00 49.34 72 GLY A CA 1
ATOM 566 C C . GLY A 1 72 ? 9.108 -14.379 -17.054 1.00 49.34 72 GLY A C 1
ATOM 567 O O . GLY A 1 72 ? 9.676 -15.393 -16.648 1.00 49.34 72 GLY A O 1
ATOM 568 N N . PRO A 1 73 ? 8.793 -14.203 -18.348 1.00 47.97 73 PRO A N 1
ATOM 569 C CA . PRO A 1 73 ? 9.267 -15.108 -19.392 1.00 47.97 73 PRO A CA 1
ATOM 570 C C . PRO A 1 73 ? 10.799 -15.221 -19.361 1.00 47.97 73 PRO A C 1
ATOM 572 O O . PRO A 1 73 ? 11.488 -14.243 -19.059 1.00 47.97 73 PRO A O 1
ATOM 575 N N . ASP A 1 74 ? 11.309 -16.425 -19.634 1.00 50.97 74 ASP A N 1
ATOM 576 C CA . ASP A 1 74 ? 12.742 -16.720 -19.640 1.00 50.97 74 ASP A CA 1
ATOM 577 C C . ASP A 1 74 ? 13.462 -15.769 -20.602 1.00 50.97 74 ASP A C 1
ATOM 579 O O . ASP A 1 74 ? 13.068 -15.617 -21.757 1.00 50.97 74 ASP A O 1
ATOM 583 N N . ALA A 1 75 ? 14.488 -15.087 -20.092 1.00 51.62 75 ALA A N 1
ATOM 584 C CA . ALA A 1 75 ? 15.212 -14.064 -20.824 1.00 51.62 75 ALA A CA 1
ATOM 585 C C . ALA A 1 75 ? 15.843 -14.630 -22.102 1.00 51.62 75 ALA A C 1
ATOM 587 O O . ALA A 1 75 ? 16.848 -15.342 -22.054 1.00 51.62 75 ALA A O 1
ATOM 588 N N . GLU A 1 76 ? 15.337 -14.199 -23.254 1.00 54.06 76 GLU A N 1
ATOM 589 C CA . GLU A 1 76 ? 16.245 -13.801 -24.323 1.00 54.06 76 GLU A CA 1
ATOM 590 C C . GLU A 1 76 ? 17.104 -12.684 -23.728 1.00 54.06 76 GLU A C 1
ATOM 592 O O . GLU A 1 76 ? 16.575 -11.636 -23.374 1.00 54.06 76 GLU A O 1
ATOM 597 N N . THR A 1 77 ? 18.382 -12.993 -23.479 1.00 55.19 77 THR A N 1
ATOM 598 C CA . THR A 1 77 ? 19.468 -12.120 -22.997 1.00 55.19 77 THR A CA 1
ATOM 599 C C . THR A 1 77 ? 19.024 -10.669 -22.786 1.00 55.19 77 THR A C 1
ATOM 601 O O . THR A 1 77 ? 18.846 -9.949 -23.764 1.00 55.19 77 THR A O 1
ATOM 604 N N . GLU A 1 78 ? 18.818 -10.243 -21.530 1.00 59.16 78 GLU A N 1
ATOM 605 C CA . GLU A 1 78 ? 18.498 -8.846 -21.199 1.00 59.16 78 GLU A CA 1
ATOM 606 C C . GLU A 1 78 ? 19.714 -7.973 -21.555 1.00 59.16 78 GLU A C 1
ATOM 608 O O . GLU A 1 78 ? 20.568 -7.687 -20.717 1.00 59.16 78 GLU A O 1
ATOM 613 N N . VAL A 1 79 ? 19.849 -7.619 -22.832 1.00 66.81 79 VAL A N 1
ATOM 614 C CA . VAL A 1 79 ? 20.844 -6.654 -23.282 1.00 66.81 79 VAL A CA 1
ATOM 615 C C . VAL A 1 79 ? 20.328 -5.283 -22.879 1.00 66.81 79 VAL A C 1
ATOM 617 O O . VAL A 1 79 ? 19.203 -4.901 -23.204 1.00 66.81 79 VAL A O 1
ATOM 620 N N . GLU A 1 80 ? 21.125 -4.571 -22.093 1.00 79.00 80 GLU A N 1
ATOM 621 C CA . GLU A 1 80 ? 20.763 -3.243 -21.619 1.00 79.00 80 GLU A CA 1
ATOM 622 C C . GLU A 1 80 ? 20.698 -2.284 -22.813 1.00 79.00 80 GLU A C 1
ATOM 624 O O . GLU A 1 80 ? 21.615 -2.233 -23.632 1.00 79.00 80 GLU A O 1
ATOM 629 N N . ILE A 1 81 ? 19.581 -1.568 -22.948 1.00 85.31 81 ILE A N 1
ATOM 630 C CA . ILE A 1 81 ? 19.344 -0.653 -24.068 1.00 85.31 81 ILE A CA 1
ATOM 631 C C . ILE A 1 81 ? 20.037 0.671 -23.765 1.00 85.31 81 ILE A C 1
ATOM 633 O O . ILE A 1 81 ? 19.938 1.186 -22.652 1.00 85.31 81 ILE A O 1
ATOM 637 N N . CYS A 1 82 ? 20.670 1.254 -24.774 1.00 88.38 82 CYS A N 1
ATOM 638 C CA . CYS A 1 82 ? 21.295 2.566 -24.692 1.00 88.38 82 CYS A CA 1
ATOM 639 C C . CYS A 1 82 ? 20.830 3.496 -25.814 1.00 88.38 82 CYS A C 1
ATOM 641 O O . CYS A 1 82 ? 20.379 3.054 -26.871 1.00 88.38 82 CYS A O 1
ATOM 643 N N . SER A 1 83 ? 20.959 4.796 -25.572 1.00 88.62 83 SER A N 1
ATOM 644 C CA . SER A 1 83 ? 20.796 5.877 -26.545 1.00 88.62 83 SER A CA 1
ATOM 645 C C . SER A 1 83 ? 21.925 6.867 -26.308 1.00 88.62 83 SER A C 1
ATOM 647 O O . SER A 1 83 ? 22.222 7.200 -25.163 1.00 88.62 83 SER A O 1
ATOM 649 N N . THR A 1 84 ? 22.568 7.340 -27.370 1.00 84.31 84 THR A N 1
ATOM 650 C CA . THR A 1 84 ? 23.589 8.396 -27.279 1.00 84.31 84 THR A CA 1
ATOM 651 C C . THR A 1 84 ? 23.045 9.761 -27.683 1.00 84.31 84 THR A C 1
ATOM 653 O O . THR A 1 84 ? 23.717 10.764 -27.455 1.00 84.31 84 THR A O 1
ATOM 656 N N . SER A 1 85 ? 21.863 9.819 -28.296 1.00 80.88 85 SER A N 1
ATOM 657 C CA . SER A 1 85 ? 21.158 11.071 -28.558 1.00 80.88 85 SER A CA 1
ATOM 658 C C . SER A 1 85 ? 20.213 11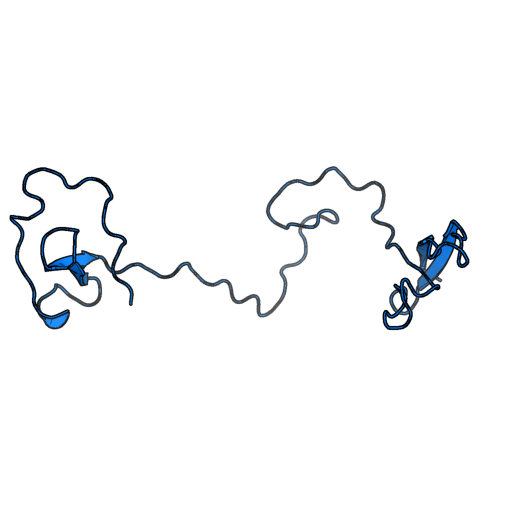.414 -27.402 1.00 80.88 85 SER A C 1
ATOM 660 O O . SER A 1 85 ? 19.540 10.511 -26.889 1.00 80.88 85 SER A O 1
ATOM 662 N N . PRO A 1 86 ? 20.126 12.694 -27.008 1.00 72.88 86 PRO A N 1
ATOM 663 C CA . PRO A 1 86 ? 19.117 13.145 -26.059 1.00 72.88 86 PRO A CA 1
ATOM 664 C C . PRO A 1 86 ? 17.714 12.997 -26.669 1.00 72.88 86 PRO A C 1
ATOM 666 O O . PRO A 1 86 ? 17.550 13.134 -27.884 1.00 72.88 86 PRO A O 1
ATOM 669 N N . VAL A 1 87 ? 16.720 12.684 -25.834 1.00 67.19 87 VAL A N 1
ATOM 670 C CA . VAL A 1 87 ? 15.310 12.585 -26.260 1.00 67.19 87 VAL A CA 1
ATOM 671 C C . VAL A 1 87 ? 14.705 13.984 -26.414 1.00 67.19 87 VAL A C 1
ATOM 673 O O . VAL A 1 87 ? 14.008 14.243 -27.388 1.00 67.19 87 VAL A O 1
ATOM 676 N N . ASP A 1 88 ? 15.062 14.894 -25.505 1.00 68.06 88 ASP A N 1
ATOM 677 C CA . ASP A 1 88 ? 14.658 16.301 -25.469 1.00 68.06 88 ASP A CA 1
ATOM 678 C C . ASP A 1 88 ? 15.848 17.200 -25.081 1.00 68.06 88 ASP A C 1
ATOM 680 O O . ASP A 1 88 ? 16.903 16.716 -24.677 1.00 68.06 88 ASP A O 1
ATOM 684 N N . ILE A 1 89 ? 15.692 18.527 -25.182 1.00 66.38 89 ILE A N 1
ATOM 685 C CA . ILE A 1 89 ? 16.763 19.513 -24.906 1.00 66.38 89 ILE A CA 1
ATOM 686 C C . ILE A 1 89 ? 17.295 19.418 -23.461 1.00 66.38 89 ILE A C 1
ATOM 688 O O . ILE A 1 89 ? 18.462 19.725 -23.223 1.00 66.38 89 ILE A O 1
ATOM 692 N N . ASP A 1 90 ? 16.456 18.963 -22.526 1.00 69.00 90 ASP A N 1
ATOM 693 C CA . ASP A 1 90 ? 16.739 18.925 -21.087 1.00 69.00 90 ASP A CA 1
ATOM 694 C C . ASP A 1 90 ? 16.872 17.494 -20.518 1.00 69.00 90 ASP A C 1
ATOM 696 O O . ASP A 1 90 ? 16.963 17.331 -19.300 1.00 69.00 90 ASP A O 1
ATOM 700 N N . GLU A 1 91 ? 16.879 16.454 -21.363 1.00 74.44 91 GLU A N 1
ATOM 701 C CA . GLU A 1 91 ? 17.016 15.058 -20.918 1.00 74.44 91 GLU A CA 1
ATOM 702 C C . GLU A 1 91 ? 18.359 14.443 -21.326 1.00 74.44 91 GLU A C 1
ATOM 704 O O . GLU A 1 91 ? 18.738 14.421 -22.500 1.00 74.44 91 GLU A O 1
ATOM 709 N N . ASP A 1 92 ? 19.064 13.886 -20.338 1.00 75.44 92 ASP A N 1
ATOM 710 C CA . ASP A 1 92 ? 20.325 13.187 -20.558 1.00 75.44 92 ASP A CA 1
ATOM 711 C C . ASP A 1 92 ? 20.113 11.866 -21.329 1.00 75.44 92 ASP A C 1
ATOM 713 O O . ASP A 1 92 ? 19.150 11.132 -21.079 1.00 75.44 92 ASP A O 1
ATOM 717 N N . PRO A 1 93 ? 21.027 11.511 -22.250 1.00 80.81 93 PRO A N 1
ATOM 718 C CA . PRO A 1 93 ? 20.954 10.261 -22.996 1.00 80.81 93 PRO A CA 1
ATOM 719 C C . PRO A 1 93 ? 21.098 9.029 -22.087 1.00 80.81 93 PRO A C 1
ATOM 721 O O . PRO A 1 93 ? 21.784 9.045 -21.063 1.00 80.81 93 PRO A O 1
ATOM 724 N N . LEU A 1 94 ? 20.495 7.914 -22.506 1.00 85.25 94 LEU A N 1
ATOM 725 C CA . LEU A 1 94 ? 20.589 6.622 -21.820 1.00 85.25 94 LEU A CA 1
ATOM 726 C C . LEU A 1 94 ? 21.958 5.967 -22.059 1.00 85.25 94 LEU A C 1
ATOM 728 O O . LEU A 1 94 ? 22.124 5.139 -22.958 1.00 85.25 94 LEU A O 1
ATOM 732 N N . LEU A 1 95 ? 22.949 6.345 -21.255 1.00 86.75 95 LEU A N 1
ATOM 733 C CA . LEU A 1 95 ? 24.312 5.824 -21.356 1.00 86.75 95 LEU A CA 1
ATOM 734 C C . LEU A 1 95 ? 24.461 4.434 -20.722 1.00 86.75 95 LEU A C 1
ATOM 736 O O . LEU A 1 95 ? 23.848 4.122 -19.704 1.00 86.75 95 LEU A O 1
ATOM 740 N N . CYS A 1 96 ? 25.348 3.621 -21.301 1.00 88.06 96 CYS A N 1
ATOM 741 C CA . CYS A 1 96 ? 25.734 2.334 -20.731 1.00 88.06 96 CYS A CA 1
ATOM 742 C C . CYS A 1 96 ? 26.535 2.496 -19.424 1.00 88.06 96 CYS A C 1
ATOM 744 O O . CYS A 1 96 ? 27.260 3.484 -19.256 1.00 88.06 96 CYS A O 1
ATOM 746 N N . PRO A 1 97 ? 26.493 1.498 -18.523 1.00 85.62 97 PRO A N 1
ATOM 747 C CA . PRO A 1 97 ? 27.348 1.464 -17.340 1.00 85.62 97 PRO A CA 1
ATOM 748 C C . PRO A 1 97 ? 28.842 1.364 -17.700 1.00 85.62 97 PRO A C 1
ATOM 750 O O . PRO A 1 97 ? 29.233 0.967 -18.798 1.00 85.62 97 PRO A O 1
ATOM 753 N N . HIS A 1 98 ? 29.710 1.695 -16.740 1.00 83.06 98 HIS A N 1
ATOM 754 C CA . HIS A 1 98 ? 31.161 1.698 -16.944 1.00 83.06 98 HIS A CA 1
ATOM 755 C C . HIS A 1 98 ? 31.695 0.322 -17.395 1.00 83.06 98 HIS A C 1
ATOM 757 O O . HIS A 1 98 ? 31.428 -0.699 -16.758 1.00 83.06 98 HIS A O 1
ATOM 763 N N . GLY A 1 99 ? 32.499 0.303 -18.465 1.00 81.25 99 GLY A N 1
ATOM 764 C CA . GLY A 1 99 ? 33.051 -0.922 -19.068 1.00 81.25 99 GLY A CA 1
ATOM 765 C C . GLY A 1 99 ? 32.195 -1.537 -20.183 1.00 81.25 99 GLY A C 1
ATOM 766 O O . GLY A 1 99 ? 32.528 -2.615 -20.678 1.00 81.25 99 GLY A O 1
ATOM 767 N N . TYR A 1 100 ? 31.117 -0.858 -20.584 1.00 88.12 100 TYR A N 1
ATOM 768 C CA . TYR A 1 100 ? 30.277 -1.224 -21.720 1.00 88.12 100 TYR A CA 1
ATOM 769 C C . TYR A 1 100 ? 30.269 -0.102 -22.762 1.00 88.12 100 TYR A C 1
ATOM 771 O O . TYR A 1 100 ? 30.321 1.081 -22.425 1.00 88.12 100 TYR A O 1
ATOM 779 N N . PHE A 1 101 ? 30.194 -0.481 -24.034 1.00 89.81 101 PHE A N 1
ATOM 780 C CA . PHE A 1 101 ? 30.022 0.424 -25.164 1.00 89.81 101 PHE A CA 1
ATOM 781 C C . PHE A 1 101 ? 28.621 0.262 -25.757 1.00 89.81 101 PHE A C 1
ATOM 783 O O . PHE A 1 101 ? 28.086 -0.844 -25.813 1.00 89.81 101 PHE A O 1
ATOM 790 N N . CYS A 1 102 ? 28.034 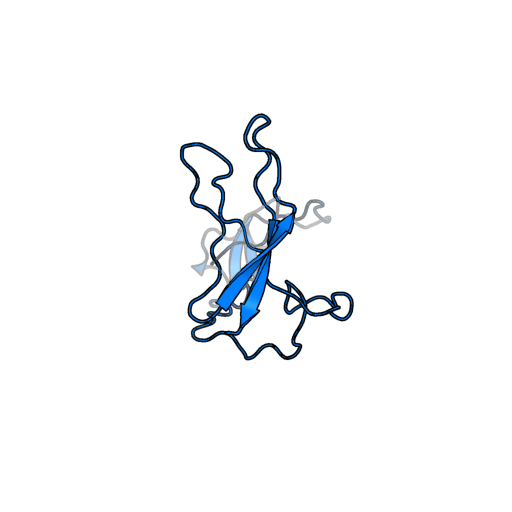1.368 -26.212 1.00 90.88 102 CYS A N 1
ATOM 791 C CA . CYS A 1 102 ? 26.717 1.369 -26.833 1.00 90.88 102 CYS A CA 1
ATOM 792 C C . CYS A 1 102 ? 26.814 0.996 -28.320 1.00 90.88 102 CYS A C 1
ATOM 794 O O . CYS A 1 102 ? 27.233 1.811 -29.142 1.00 90.88 102 CYS A O 1
ATOM 796 N N . ASN A 1 103 ? 26.419 -0.228 -28.676 1.00 92.44 103 ASN A N 1
ATOM 797 C CA . ASN A 1 103 ? 26.313 -0.663 -30.066 1.00 92.44 103 ASN A CA 1
ATOM 798 C C . ASN A 1 103 ? 24.982 -0.192 -30.663 1.00 92.44 103 ASN A C 1
ATOM 800 O O . ASN A 1 103 ? 23.937 -0.765 -30.361 1.00 92.44 103 ASN A O 1
ATOM 804 N N . ILE A 1 104 ? 25.020 0.854 -31.489 1.00 91.75 104 ILE A N 1
ATOM 805 C CA . ILE A 1 104 ? 23.825 1.424 -32.124 1.00 91.75 104 ILE A CA 1
ATOM 806 C C . ILE A 1 104 ? 23.286 0.473 -33.192 1.00 91.75 104 ILE A C 1
ATOM 808 O O . ILE A 1 104 ? 23.990 0.136 -34.141 1.00 91.75 104 ILE A O 1
ATOM 812 N N . GLU A 1 105 ? 22.026 0.073 -33.038 1.00 90.69 105 GLU A N 1
ATOM 813 C CA . GLU A 1 105 ? 21.301 -0.766 -33.999 1.00 90.69 105 GLU A CA 1
ATOM 814 C C . GLU A 1 105 ? 20.337 0.065 -34.848 1.00 90.69 105 GLU A C 1
ATOM 816 O O . GLU A 1 105 ? 20.176 -0.197 -36.038 1.00 90.69 105 GLU A O 1
ATOM 821 N N . ASP A 1 106 ? 19.743 1.098 -34.250 1.00 89.94 106 ASP A N 1
ATOM 822 C CA . ASP A 1 106 ? 18.870 2.061 -34.909 1.00 89.94 106 ASP A CA 1
ATOM 823 C C . ASP A 1 106 ? 19.436 3.468 -34.721 1.00 89.94 106 ASP A C 1
ATOM 825 O O . ASP A 1 106 ? 19.678 3.919 -33.603 1.00 89.94 106 ASP A O 1
ATOM 829 N N . VAL A 1 107 ? 19.661 4.167 -35.828 1.00 88.88 107 VAL A N 1
ATOM 830 C CA . VAL A 1 107 ? 20.249 5.510 -35.836 1.00 88.88 107 VAL A CA 1
ATOM 831 C C . VAL A 1 107 ? 19.218 6.576 -35.437 1.00 88.88 107 VAL A C 1
ATOM 833 O O . VAL A 1 107 ? 19.610 7.683 -35.069 1.00 88.88 107 VAL A O 1
ATOM 836 N N . GLY A 1 108 ? 17.923 6.246 -35.466 1.00 87.81 108 GLY A N 1
ATOM 837 C CA . GLY A 1 108 ? 16.840 7.186 -35.192 1.00 87.81 108 GLY A CA 1
ATOM 838 C C . GLY A 1 108 ? 16.691 8.265 -36.271 1.00 87.81 108 GLY A C 1
ATOM 839 O O . GLY A 1 108 ? 17.180 8.135 -37.396 1.00 87.81 108 GLY A O 1
ATOM 840 N N . ASP A 1 109 ? 16.004 9.349 -35.918 1.00 85.56 109 ASP A N 1
ATOM 841 C CA . ASP A 1 109 ? 15.824 10.535 -36.757 1.00 85.56 109 ASP A CA 1
ATOM 842 C C . ASP A 1 109 ? 15.777 11.809 -35.895 1.00 85.56 109 ASP A C 1
ATOM 844 O O . ASP A 1 109 ? 14.717 12.189 -35.379 1.00 85.56 109 ASP A O 1
ATOM 848 N N . PRO A 1 110 ? 16.911 12.520 -35.777 1.00 76.12 110 PRO A N 1
ATOM 849 C CA . PRO A 1 110 ? 17.002 13.741 -34.985 1.00 76.12 110 PRO A CA 1
ATOM 850 C C . PRO A 1 110 ? 16.059 14.859 -35.446 1.00 76.12 110 PRO A C 1
ATOM 852 O O . PRO A 1 110 ? 15.640 15.674 -34.629 1.00 76.12 110 PRO A O 1
ATOM 855 N N . ASN A 1 111 ? 15.696 14.915 -36.734 1.00 80.88 111 ASN A N 1
ATOM 856 C CA . ASN A 1 111 ? 14.837 15.989 -37.253 1.00 80.88 111 ASN A CA 1
ATOM 857 C C . ASN A 1 111 ? 13.376 15.824 -36.823 1.00 80.88 111 ASN A C 1
ATOM 859 O O . ASN A 1 111 ? 12.619 16.792 -36.822 1.00 80.88 111 ASN A O 1
ATOM 863 N N . ASN A 1 112 ? 12.997 14.599 -36.461 1.00 83.12 112 ASN A N 1
ATOM 864 C CA . ASN A 1 112 ? 11.666 14.243 -35.988 1.00 83.12 112 ASN A CA 1
ATOM 865 C C . ASN A 1 112 ? 11.649 13.921 -34.482 1.00 83.12 112 ASN A C 1
ATOM 867 O O . ASN A 1 112 ? 10.645 13.413 -33.987 1.00 83.12 112 ASN A O 1
ATOM 871 N N . GLY A 1 113 ? 12.741 14.207 -33.757 1.00 77.50 113 GLY A N 1
ATOM 872 C CA . GLY A 1 113 ? 12.853 13.941 -32.318 1.00 77.50 113 GLY A CA 1
ATOM 873 C C . GLY A 1 113 ? 12.907 12.451 -31.969 1.00 77.50 113 GLY A C 1
ATOM 874 O O . GLY A 1 113 ? 12.520 12.059 -30.874 1.00 77.50 113 GLY A O 1
ATOM 875 N N . ILE A 1 114 ? 13.337 11.602 -32.907 1.00 84.31 114 ILE A N 1
ATOM 876 C CA . ILE A 1 114 ? 13.463 10.160 -32.689 1.00 84.31 114 ILE A CA 1
ATOM 877 C C . ILE A 1 114 ? 14.916 9.866 -32.289 1.00 84.31 114 ILE A C 1
ATOM 879 O O . ILE A 1 114 ? 15.805 9.986 -33.139 1.00 84.31 114 ILE A O 1
ATOM 883 N N . PRO A 1 115 ? 15.186 9.484 -31.029 1.00 86.44 115 PRO A N 1
ATOM 884 C CA . PRO A 1 115 ? 16.535 9.178 -30.577 1.00 86.44 115 PRO A CA 1
ATOM 885 C C . PRO A 1 115 ? 17.041 7.858 -31.167 1.00 86.44 115 PRO A C 1
ATOM 887 O O . PRO A 1 115 ? 16.263 6.980 -31.548 1.00 86.44 115 PRO A O 1
ATOM 890 N N . ASN A 1 116 ? 18.360 7.704 -31.212 1.00 89.94 116 ASN A N 1
ATOM 891 C CA . ASN A 1 116 ? 18.988 6.454 -31.596 1.00 89.94 116 ASN A CA 1
ATOM 892 C C . ASN A 1 116 ? 18.804 5.379 -30.516 1.00 89.94 116 ASN A C 1
ATOM 894 O O . ASN A 1 116 ? 18.647 5.660 -29.328 1.00 89.94 116 ASN A O 1
ATOM 898 N N . ARG A 1 117 ? 18.827 4.116 -30.936 1.00 90.31 117 ARG A N 1
ATOM 899 C CA . ARG A 1 117 ? 18.686 2.967 -30.047 1.00 90.31 117 ARG A CA 1
ATOM 900 C C . ARG A 1 117 ? 19.806 1.976 -30.298 1.00 90.31 117 ARG A C 1
ATOM 902 O O . ARG A 1 117 ? 20.102 1.596 -31.430 1.00 90.31 117 ARG A O 1
ATOM 909 N N . GLY A 1 118 ? 20.413 1.531 -29.217 1.00 91.44 118 GLY A N 1
ATOM 910 C CA . GLY A 1 118 ? 21.462 0.537 -29.235 1.00 91.44 118 GLY A CA 1
ATOM 911 C C . GLY A 1 118 ? 21.393 -0.390 -28.041 1.00 91.44 118 GLY A C 1
ATOM 912 O O . GLY A 1 118 ? 20.499 -0.305 -27.200 1.00 91.44 118 GLY A O 1
ATOM 913 N N . ASN A 1 119 ? 22.388 -1.259 -27.991 1.00 91.56 119 ASN A N 1
ATOM 914 C CA . ASN A 1 119 ? 22.550 -2.305 -27.004 1.00 91.56 119 ASN A CA 1
ATOM 915 C C . ASN A 1 119 ? 23.940 -2.195 -26.362 1.00 91.56 119 ASN A C 1
ATOM 917 O O . ASN A 1 119 ? 24.948 -2.049 -27.057 1.00 91.56 119 ASN A O 1
ATOM 921 N N . CYS A 1 120 ? 24.011 -2.269 -25.037 1.00 88.81 120 CYS A N 1
ATOM 922 C CA . CYS A 1 120 ? 25.263 -2.209 -24.296 1.00 88.81 120 CYS A CA 1
ATOM 923 C C . CYS A 1 120 ? 26.029 -3.528 -24.421 1.00 88.81 120 CYS A C 1
ATOM 925 O O . CYS A 1 120 ? 25.589 -4.575 -23.944 1.00 88.81 120 CYS A O 1
ATOM 927 N N . ILE A 1 121 ? 27.216 -3.465 -25.019 1.00 88.06 121 ILE A N 1
ATOM 928 C CA . ILE A 1 121 ? 28.128 -4.600 -25.176 1.00 88.06 121 ILE A CA 1
ATOM 929 C C . ILE A 1 121 ? 29.375 -4.393 -24.320 1.00 88.06 121 ILE A C 1
ATOM 931 O O . ILE A 1 121 ? 29.892 -3.282 -24.209 1.00 88.06 121 ILE A O 1
ATOM 935 N N . LYS A 1 122 ? 29.851 -5.460 -23.675 1.00 83.38 122 LYS A N 1
ATOM 936 C CA . LYS A 1 122 ? 31.061 -5.407 -22.850 1.00 83.38 122 LYS A CA 1
ATOM 937 C C . LYS A 1 122 ? 32.293 -5.254 -23.746 1.00 83.38 122 LYS A C 1
ATOM 939 O O . LYS A 1 122 ? 32.374 -5.933 -24.769 1.00 83.38 122 LYS A O 1
ATOM 944 N N . GLN A 1 123 ? 33.219 -4.382 -23.349 1.00 68.56 123 GLN A N 1
ATOM 945 C CA . GLN A 1 123 ? 34.509 -4.201 -24.024 1.00 68.56 123 GLN A CA 1
ATOM 946 C C . GLN A 1 123 ? 35.434 -5.415 -23.861 1.00 68.56 123 GLN A C 1
ATOM 948 O O . GLN A 1 123 ? 35.393 -6.059 -22.783 1.00 68.56 123 GLN A O 1
#

Secondary structure (DSSP, 8-state):
--PPPPPSSPPTTTTSS-B-SSGGGSSGGGEEEEE-SSSEEEEE--PPP-----SSPPPPSSS--S-SSS-PPP-S--PPEE-SS-SSTT----PPPTTEEEEEEE--BGGGTB--EEEEEE-

Organism: Lottia gigantea (NCBI:txid225164)

InterPro domains:
  IPR008197 WAP-type 'four-disulfide core' domain [PF00095] (2-44)
  IPR008197 WAP-type 'four-disulfide core' domain [PS51390] (1-46)
  IPR036645 Elafin-like superfamily [G3DSA:4.10.75.10] (1-47)
  IPR036645 Elafin-like superfamily [SSF57256] (2-44)
  IPR042357 WAP four-disulfide core domain protein 1 [PTHR14308] (1-123)

Sequence (123 aa):
DKCPPVPKVLLDGACAVRICNSDRECEDDTHKCCYNGCTYTCRPKVQPPAFVDWIQEPRRRLSSGRSWLINGPDAETEVEICSTSPVDIDEDPLLCPHGYFCNIEDVGDPNNGIPNRGNCIKQ